Protein AF-A0A0A0I8R9-F1 (afdb_monomer_lite)

Structure (mmCIF, N/CA/C/O backbone):
data_AF-A0A0A0I8R9-F1
#
_entry.id   AF-A0A0A0I8R9-F1
#
loop_
_atom_site.group_PDB
_atom_site.id
_atom_site.type_symbol
_atom_site.label_atom_id
_atom_site.label_alt_id
_atom_site.label_comp_id
_atom_site.label_asym_id
_atom_site.label_entity_id
_atom_site.label_seq_id
_atom_site.pdbx_PDB_ins_code
_atom_site.Cartn_x
_atom_site.Cartn_y
_atom_site.Cartn_z
_atom_site.occupancy
_atom_site.B_iso_or_equiv
_atom_site.auth_seq_id
_atom_site.auth_comp_id
_atom_site.auth_asym_id
_atom_site.auth_atom_id
_atom_site.pdbx_PDB_model_num
ATOM 1 N N . MET A 1 1 ? 13.827 -0.557 -11.869 1.00 78.62 1 MET A N 1
ATOM 2 C CA . MET A 1 1 ? 14.032 0.876 -11.549 1.00 78.62 1 MET A CA 1
ATOM 3 C C . MET A 1 1 ? 14.082 0.962 -10.042 1.00 78.62 1 MET A C 1
ATOM 5 O O . MET A 1 1 ? 13.278 0.290 -9.416 1.00 78.62 1 MET A O 1
ATOM 9 N N . ILE A 1 2 ? 15.033 1.689 -9.461 1.00 83.56 2 ILE A N 1
ATOM 10 C CA . ILE A 1 2 ? 15.090 1.843 -8.002 1.00 83.56 2 ILE A CA 1
ATOM 11 C C . ILE A 1 2 ? 14.345 3.127 -7.663 1.00 83.56 2 ILE A C 1
ATOM 13 O O . ILE A 1 2 ? 14.690 4.181 -8.197 1.00 83.56 2 ILE A O 1
ATOM 17 N N . LEU A 1 3 ? 13.314 3.021 -6.829 1.00 84.06 3 LEU A N 1
ATOM 18 C CA . LEU A 1 3 ? 12.547 4.169 -6.363 1.00 84.06 3 LEU A CA 1
ATOM 19 C C . LEU A 1 3 ? 13.325 4.876 -5.252 1.00 84.06 3 LEU A C 1
ATOM 21 O O . LEU A 1 3 ? 13.941 4.241 -4.391 1.00 84.06 3 LEU A O 1
ATOM 25 N N . SER A 1 4 ? 13.277 6.202 -5.232 1.00 90.94 4 SER A N 1
ATOM 26 C CA . SER A 1 4 ? 13.770 6.974 -4.096 1.00 90.94 4 SER A CA 1
ATOM 27 C C . SER A 1 4 ? 12.922 6.709 -2.848 1.00 90.94 4 SER A C 1
ATOM 29 O O . SER A 1 4 ? 11.755 6.318 -2.922 1.00 90.94 4 SER A O 1
ATOM 31 N N . LEU A 1 5 ? 13.487 6.971 -1.666 1.00 90.50 5 LEU A N 1
ATOM 32 C CA . LEU A 1 5 ? 12.765 6.827 -0.397 1.00 90.50 5 L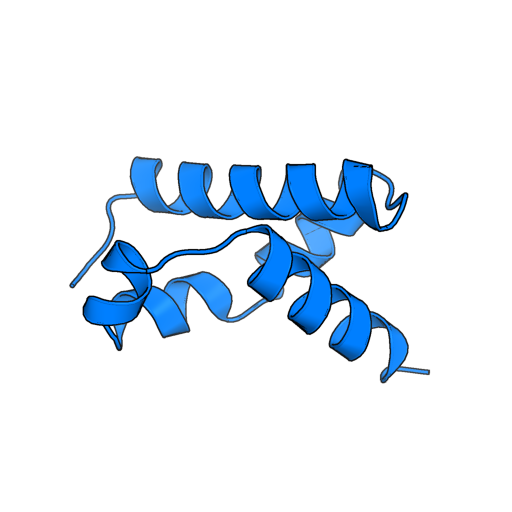EU A CA 1
ATOM 33 C C . LEU A 1 5 ? 11.471 7.660 -0.364 1.00 90.50 5 LEU A C 1
ATOM 35 O O . LEU A 1 5 ? 10.481 7.250 0.238 1.00 90.50 5 LEU A O 1
ATOM 39 N N . GLN A 1 6 ? 11.482 8.828 -1.008 1.00 92.12 6 GLN A N 1
ATOM 40 C CA . GLN A 1 6 ? 10.315 9.697 -1.088 1.00 92.12 6 GLN A CA 1
ATOM 41 C C . GLN A 1 6 ? 9.226 9.101 -1.984 1.00 92.12 6 GLN A C 1
ATOM 43 O O . GLN A 1 6 ? 8.067 9.083 -1.577 1.00 92.12 6 GLN A O 1
ATOM 48 N N . GLU A 1 7 ? 9.589 8.567 -3.151 1.00 90.31 7 GLU A N 1
ATOM 49 C CA . GLU A 1 7 ? 8.636 7.908 -4.052 1.00 90.31 7 GLU A CA 1
ATOM 50 C C . GLU A 1 7 ? 8.006 6.680 -3.393 1.00 90.31 7 GLU A C 1
ATOM 52 O O . GLU A 1 7 ? 6.787 6.530 -3.430 1.00 90.31 7 GLU A O 1
ATOM 57 N N . LYS A 1 8 ? 8.806 5.850 -2.707 1.00 91.88 8 LYS A N 1
ATOM 58 C CA . LYS A 1 8 ? 8.303 4.686 -1.954 1.00 91.88 8 LYS A CA 1
ATOM 59 C C . LYS A 1 8 ? 7.202 5.092 -0.976 1.00 91.88 8 LYS A C 1
ATOM 61 O O . LYS A 1 8 ? 6.089 4.581 -1.056 1.00 91.88 8 LYS A O 1
ATOM 66 N N . LYS A 1 9 ? 7.475 6.107 -0.151 1.00 92.94 9 LYS A N 1
ATOM 67 C CA . LYS A 1 9 ? 6.498 6.650 0.802 1.00 92.94 9 LYS A CA 1
ATOM 68 C C . LYS A 1 9 ? 5.257 7.228 0.127 1.00 92.94 9 LYS A C 1
ATOM 70 O O . LYS A 1 9 ? 4.169 7.155 0.689 1.00 92.94 9 LYS A O 1
ATOM 75 N N . GLN A 1 10 ? 5.395 7.842 -1.048 1.00 93.31 10 GLN A N 1
ATOM 76 C CA . GLN A 1 10 ? 4.241 8.357 -1.785 1.00 93.31 10 GLN A CA 1
ATOM 77 C C . GLN A 1 10 ? 3.334 7.222 -2.261 1.00 93.31 10 GLN A C 1
ATOM 79 O O . GLN A 1 10 ? 2.135 7.272 -1.995 1.00 93.31 10 GLN A O 1
ATOM 84 N N . PHE A 1 11 ? 3.896 6.179 -2.878 1.00 92.69 11 PHE A N 1
ATOM 85 C CA . PHE A 1 11 ? 3.128 5.008 -3.307 1.00 92.69 11 PHE A CA 1
ATOM 86 C C . PHE A 1 11 ? 2.434 4.315 -2.135 1.00 92.69 11 PHE A C 1
ATOM 88 O O . PHE A 1 11 ? 1.244 4.014 -2.221 1.00 92.69 11 PHE A O 1
ATOM 95 N N . GLU A 1 12 ? 3.141 4.124 -1.022 1.00 93.81 12 GLU A N 1
ATOM 96 C CA . GLU A 1 12 ? 2.567 3.566 0.205 1.00 93.81 12 GLU A CA 1
ATOM 97 C C . GLU A 1 12 ? 1.390 4.406 0.706 1.00 93.81 12 GLU A C 1
ATOM 99 O O . GLU A 1 12 ? 0.303 3.871 0.921 1.00 93.81 12 GLU A O 1
ATOM 104 N N . ASN A 1 13 ? 1.558 5.727 0.809 1.00 95.12 13 ASN A N 1
ATOM 105 C CA . ASN A 1 13 ? 0.493 6.625 1.257 1.00 95.12 13 ASN A CA 1
ATOM 106 C C . ASN A 1 13 ? -0.735 6.595 0.339 1.00 95.12 13 ASN A C 1
ATOM 108 O O . ASN A 1 13 ? -1.858 6.641 0.839 1.00 95.12 13 ASN A O 1
ATOM 112 N N . TYR A 1 14 ? -0.553 6.492 -0.982 1.00 95.00 14 TYR A N 1
ATOM 113 C CA . TYR A 1 14 ? -1.682 6.373 -1.906 1.00 95.00 14 TYR A CA 1
ATOM 114 C C . TYR A 1 14 ? -2.507 5.115 -1.627 1.00 95.00 14 TYR A C 1
ATOM 116 O O . TYR A 1 14 ? -3.732 5.194 -1.540 1.00 95.00 14 TYR A O 1
ATOM 124 N N . VAL A 1 15 ? -1.855 3.969 -1.412 1.00 94.94 15 VAL A N 1
ATOM 125 C CA . VAL A 1 15 ? -2.564 2.719 -1.095 1.00 94.94 15 VAL A CA 1
ATOM 126 C C . VAL A 1 15 ? -3.174 2.748 0.302 1.00 94.94 15 VAL A C 1
ATOM 128 O O . VAL A 1 15 ? -4.307 2.302 0.468 1.00 94.94 15 VAL A O 1
ATOM 131 N N . VAL A 1 16 ? -2.476 3.306 1.297 1.00 95.44 16 VAL A N 1
ATOM 132 C CA . VAL A 1 16 ? -3.007 3.490 2.659 1.00 95.44 16 VAL A CA 1
ATOM 133 C C . VAL A 1 16 ? -4.295 4.310 2.625 1.00 95.44 16 VAL A C 1
ATOM 135 O O . VAL A 1 16 ? -5.294 3.894 3.209 1.00 95.44 16 VAL A O 1
ATOM 138 N N . ASN A 1 17 ? -4.310 5.430 1.900 1.00 95.62 17 ASN A N 1
ATOM 139 C CA . ASN A 1 17 ? -5.510 6.253 1.760 1.00 95.62 17 ASN A CA 1
ATOM 140 C C . ASN A 1 17 ? -6.642 5.474 1.078 1.00 95.62 17 ASN A C 1
ATOM 142 O O . ASN A 1 17 ? -7.751 5.437 1.607 1.00 95.62 17 ASN A O 1
ATOM 146 N N . SER A 1 18 ? -6.363 4.760 -0.019 1.00 96.06 18 SER A N 1
ATOM 147 C CA . SER A 1 18 ? -7.366 3.912 -0.676 1.00 96.06 18 SER A CA 1
ATOM 148 C C . SER A 1 18 ? -7.901 2.798 0.241 1.00 96.06 18 SER A C 1
ATOM 150 O O . SER A 1 18 ? -9.091 2.492 0.199 1.00 96.06 18 SER A O 1
ATOM 152 N N . LEU A 1 19 ? -7.072 2.208 1.108 1.00 93.69 19 LEU A N 1
ATOM 153 C CA . LEU A 1 19 ? -7.499 1.218 2.105 1.00 93.69 19 LEU A CA 1
ATOM 154 C C . LEU A 1 19 ? -8.423 1.825 3.170 1.00 93.69 19 LEU A C 1
ATOM 156 O O . LEU A 1 19 ? -9.415 1.200 3.551 1.00 93.69 19 LEU A O 1
ATOM 160 N N . ILE A 1 20 ? -8.128 3.037 3.638 1.00 94.19 20 ILE A N 1
ATOM 161 C CA . ILE A 1 20 ? -8.970 3.748 4.607 1.00 94.19 20 ILE A CA 1
ATOM 162 C C . ILE A 1 20 ? -10.312 4.120 3.963 1.00 94.19 20 ILE A C 1
ATOM 164 O O . ILE A 1 20 ? -11.368 3.805 4.509 1.00 94.19 20 ILE A O 1
ATOM 168 N N . GLU A 1 21 ? -10.283 4.739 2.783 1.00 94.19 21 GLU A N 1
ATOM 169 C CA . GLU A 1 21 ? -11.474 5.275 2.117 1.00 94.19 21 GLU A CA 1
ATOM 170 C C . GLU A 1 21 ? -12.397 4.183 1.567 1.00 94.19 21 GLU A C 1
ATOM 172 O O . GLU A 1 21 ? -13.613 4.259 1.733 1.00 94.19 21 GLU A O 1
ATOM 177 N N . ARG A 1 22 ? -11.840 3.156 0.910 1.00 92.62 22 ARG A N 1
ATOM 178 C CA . ARG A 1 22 ? -12.634 2.131 0.207 1.00 92.62 22 ARG A CA 1
ATOM 179 C C . ARG A 1 22 ? -12.949 0.907 1.059 1.00 92.62 22 ARG A C 1
ATOM 181 O O . ARG A 1 22 ? -13.945 0.237 0.802 1.00 92.62 22 ARG A O 1
ATOM 188 N N . TYR A 1 23 ? -12.110 0.600 2.047 1.00 90.31 23 TYR A N 1
ATOM 189 C CA . TYR A 1 23 ? -12.220 -0.626 2.844 1.00 90.31 23 TYR A CA 1
ATOM 190 C C . TYR A 1 23 ? -12.394 -0.362 4.345 1.00 90.31 23 TYR A C 1
ATOM 192 O O . TYR A 1 23 ? -12.445 -1.316 5.123 1.00 90.31 23 TYR A O 1
ATOM 200 N N . SER A 1 24 ? -12.509 0.909 4.751 1.00 90.50 24 SER A N 1
ATOM 201 C CA . SER A 1 24 ? -12.751 1.335 6.137 1.00 90.50 24 SER A CA 1
ATOM 202 C C . SER A 1 24 ? -11.738 0.774 7.141 1.00 90.50 24 SER A C 1
ATOM 204 O O . SER A 1 24 ? -12.066 0.536 8.305 1.00 90.50 24 SER A O 1
ATOM 206 N N . TYR A 1 25 ? -10.496 0.545 6.705 1.00 91.19 25 TYR A N 1
ATOM 207 C CA . TYR A 1 25 ? -9.417 0.185 7.620 1.00 91.19 25 TYR A CA 1
ATOM 208 C C . TYR A 1 25 ? -9.036 1.383 8.495 1.00 91.19 25 TYR A C 1
ATOM 210 O O . TYR A 1 25 ? -9.073 2.533 8.057 1.00 91.19 25 TYR A O 1
ATOM 218 N N . THR A 1 26 ? -8.619 1.116 9.734 1.00 92.88 26 THR A N 1
ATOM 219 C CA . THR A 1 26 ? -7.941 2.134 10.543 1.00 92.88 26 THR A CA 1
ATOM 220 C C . THR A 1 26 ? -6.606 2.482 9.896 1.00 92.88 26 THR A C 1
ATOM 222 O O . THR A 1 26 ? -5.993 1.644 9.232 1.00 92.88 26 THR A O 1
ATOM 225 N N . LYS A 1 27 ? -6.127 3.710 10.114 1.00 92.50 27 LYS A N 1
ATOM 226 C CA . LYS A 1 27 ? -4.835 4.154 9.577 1.00 92.50 27 LYS A CA 1
ATOM 227 C C . LYS A 1 27 ? -3.700 3.197 9.953 1.00 92.50 27 LYS A C 1
ATOM 229 O O . LYS A 1 27 ? -2.926 2.816 9.088 1.00 92.50 27 LYS A O 1
ATOM 234 N N . GLU A 1 28 ? -3.654 2.771 11.212 1.00 92.38 28 GLU A N 1
ATOM 235 C CA . GLU A 1 28 ? -2.654 1.827 11.727 1.00 92.38 28 GLU A CA 1
ATOM 236 C C . GLU A 1 28 ? -2.687 0.498 10.965 1.00 92.38 28 GLU A C 1
ATOM 238 O O . GLU A 1 28 ? -1.664 0.052 10.457 1.00 92.38 28 GLU A O 1
ATOM 243 N N . LYS A 1 29 ? -3.878 -0.087 10.789 1.00 90.62 29 LYS A N 1
ATOM 244 C CA . LYS A 1 29 ? -4.040 -1.356 10.074 1.00 90.62 29 LYS A CA 1
ATOM 245 C C . LYS A 1 29 ? -3.750 -1.229 8.579 1.00 90.62 29 LYS A C 1
ATOM 247 O O . LYS A 1 29 ? -3.205 -2.147 7.977 1.00 90.62 29 LYS A O 1
ATOM 252 N N . ALA A 1 30 ? -4.117 -0.108 7.962 1.00 92.44 30 ALA A N 1
ATOM 253 C CA . ALA A 1 30 ? -3.806 0.160 6.562 1.00 92.44 30 ALA A CA 1
ATOM 254 C C . ALA A 1 30 ? -2.292 0.303 6.341 1.00 92.44 30 ALA A C 1
ATOM 256 O O . ALA A 1 30 ? -1.769 -0.263 5.383 1.00 92.44 30 ALA A O 1
ATOM 257 N N . MET A 1 31 ? -1.592 1.005 7.241 1.00 93.00 31 MET A N 1
ATOM 258 C CA . MET A 1 31 ? -0.131 1.113 7.215 1.00 93.00 31 MET A CA 1
ATOM 259 C C . MET A 1 31 ? 0.524 -0.254 7.403 1.00 93.00 31 MET A C 1
ATOM 261 O O . MET A 1 31 ? 1.338 -0.635 6.573 1.00 93.00 31 MET A O 1
ATOM 265 N N . GLU A 1 32 ? 0.092 -1.038 8.393 1.00 92.69 32 GLU A N 1
ATOM 266 C CA . GLU A 1 32 ? 0.586 -2.402 8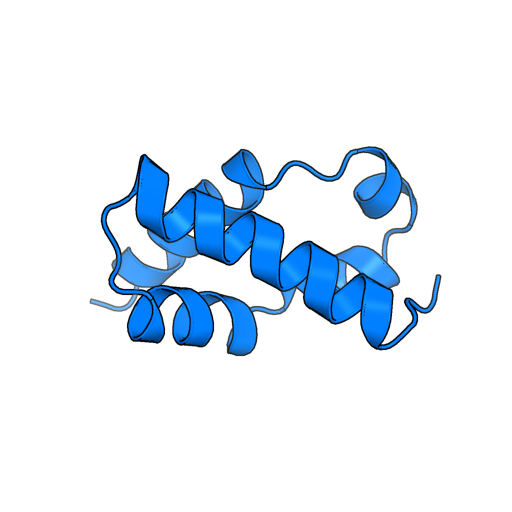.621 1.00 92.69 32 GLU A CA 1
ATOM 267 C C . GLU A 1 32 ? 0.429 -3.280 7.364 1.00 92.69 32 GLU A C 1
ATOM 269 O O . GLU A 1 32 ? 1.374 -3.928 6.917 1.00 92.69 32 GLU A O 1
ATOM 274 N N . ILE A 1 33 ? -0.749 -3.269 6.730 1.00 91.69 33 ILE A N 1
ATOM 275 C CA . ILE A 1 33 ? -1.011 -4.042 5.505 1.00 91.69 33 ILE A CA 1
ATOM 276 C C . ILE A 1 33 ? -0.042 -3.664 4.376 1.00 91.69 33 ILE A C 1
ATOM 278 O O . ILE A 1 33 ? 0.404 -4.544 3.636 1.00 91.69 33 ILE A O 1
ATOM 282 N N . VAL A 1 34 ? 0.255 -2.373 4.222 1.00 92.25 34 VAL A N 1
ATOM 283 C CA . VAL A 1 34 ? 1.134 -1.864 3.165 1.00 92.25 34 VAL A CA 1
ATOM 284 C C . VAL A 1 34 ? 2.608 -2.122 3.494 1.00 92.25 34 VAL A C 1
ATOM 286 O O . VAL A 1 34 ? 3.323 -2.611 2.622 1.00 92.25 34 VAL A O 1
ATOM 289 N N . GLU A 1 35 ? 3.050 -1.900 4.733 1.00 89.56 35 GLU A N 1
ATOM 290 C CA . GLU A 1 35 ? 4.426 -2.157 5.192 1.00 89.56 35 GLU A CA 1
ATOM 291 C C . GLU A 1 35 ? 4.793 -3.645 5.122 1.00 89.56 35 GLU A C 1
ATOM 293 O O . GLU A 1 35 ? 5.906 -4.004 4.741 1.00 89.56 35 GLU A O 1
ATOM 298 N N . HIS A 1 36 ? 3.844 -4.534 5.426 1.00 88.44 36 HIS A N 1
ATOM 299 C CA . HIS A 1 36 ? 4.027 -5.980 5.283 1.00 88.44 36 HIS A CA 1
ATOM 300 C C . HIS A 1 36 ? 3.800 -6.491 3.851 1.00 88.44 36 HIS A C 1
ATOM 302 O O . HIS A 1 36 ? 3.864 -7.702 3.606 1.00 88.44 36 HIS A O 1
ATOM 308 N N . SER A 1 37 ? 3.518 -5.604 2.894 1.00 88.19 37 SER A N 1
ATOM 309 C CA . SER A 1 37 ? 3.350 -5.976 1.494 1.00 88.19 37 SER A CA 1
ATOM 310 C C . SER A 1 37 ? 4.669 -5.938 0.727 1.00 88.19 37 SER A C 1
ATOM 312 O O . SER A 1 37 ? 5.530 -5.099 0.957 1.00 88.19 37 SER A O 1
ATOM 314 N N . SER A 1 38 ? 4.793 -6.794 -0.285 1.00 88.69 38 SER A N 1
ATOM 315 C CA . SER A 1 38 ? 5.889 -6.726 -1.263 1.00 88.69 38 SER A CA 1
ATOM 316 C C . SER A 1 38 ? 5.608 -5.720 -2.389 1.00 88.69 38 SER A C 1
ATOM 318 O O . SER A 1 38 ? 6.149 -5.865 -3.482 1.00 88.69 38 SER A O 1
ATOM 320 N N . MET A 1 39 ? 4.715 -4.741 -2.179 1.00 91.50 39 MET A N 1
ATOM 321 C CA . MET A 1 39 ? 4.268 -3.824 -3.235 1.00 91.50 39 MET A CA 1
ATOM 322 C C . MET A 1 39 ? 5.440 -3.055 -3.842 1.00 91.50 39 MET A C 1
ATOM 324 O O . MET A 1 39 ? 5.604 -3.056 -5.059 1.00 91.50 39 MET A O 1
ATOM 328 N N . ILE A 1 40 ? 6.268 -2.430 -3.004 1.00 90.94 40 ILE A N 1
ATOM 329 C CA . ILE A 1 40 ? 7.424 -1.659 -3.468 1.00 90.94 40 ILE A CA 1
ATOM 330 C C . ILE A 1 40 ? 8.402 -2.553 -4.232 1.00 90.94 40 ILE A C 1
ATOM 332 O O . ILE A 1 40 ? 8.824 -2.187 -5.327 1.00 90.94 40 ILE A O 1
ATOM 336 N N . ASP A 1 41 ? 8.684 -3.755 -3.726 1.00 90.12 41 ASP A N 1
ATOM 337 C CA . ASP A 1 41 ? 9.555 -4.711 -4.416 1.00 90.12 41 ASP A CA 1
ATOM 338 C C . ASP A 1 41 ? 8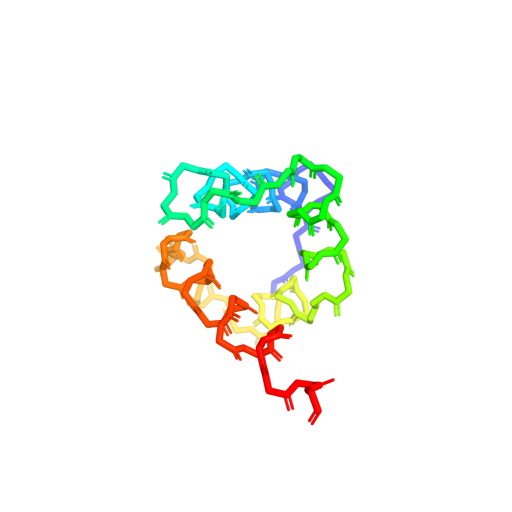.991 -5.115 -5.788 1.00 90.12 41 ASP A C 1
ATOM 340 O O . ASP A 1 41 ? 9.742 -5.280 -6.751 1.00 90.12 41 ASP A O 1
ATOM 344 N N . GLU A 1 42 ? 7.669 -5.292 -5.896 1.00 90.06 42 GLU A N 1
ATOM 345 C CA . GLU A 1 42 ? 6.987 -5.600 -7.158 1.00 90.06 42 GLU A CA 1
ATOM 346 C C . GLU A 1 42 ? 7.054 -4.423 -8.147 1.00 90.06 42 GLU A C 1
ATOM 348 O O . GLU A 1 42 ? 7.220 -4.657 -9.346 1.00 90.06 42 GLU A O 1
ATOM 353 N N . LEU A 1 43 ? 6.963 -3.178 -7.666 1.00 88.50 43 LEU A N 1
ATOM 354 C CA . LEU A 1 43 ? 7.083 -1.969 -8.488 1.00 88.50 43 LEU A CA 1
ATOM 355 C C . LEU A 1 43 ? 8.520 -1.748 -8.981 1.00 88.50 43 LEU A C 1
ATOM 357 O O . LEU A 1 43 ? 8.732 -1.416 -10.145 1.00 88.50 43 LEU A O 1
ATOM 361 N N . GLU A 1 44 ? 9.524 -1.980 -8.135 1.00 88.19 44 GLU A N 1
ATOM 36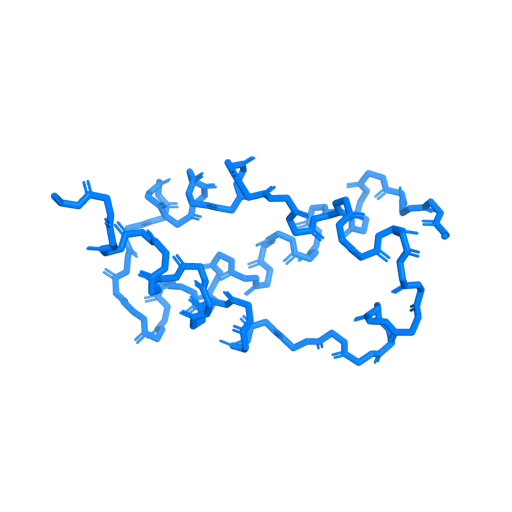2 C CA . GLU A 1 44 ? 10.931 -1.799 -8.513 1.00 88.19 44 GLU A CA 1
ATOM 363 C C . GLU A 1 44 ? 11.407 -2.835 -9.545 1.00 88.19 44 GLU A C 1
ATOM 365 O O . GLU A 1 44 ? 12.194 -2.510 -10.451 1.00 88.19 44 GLU A O 1
ATOM 370 N N . LYS A 1 45 ? 10.905 -4.073 -9.430 1.00 90.00 45 LYS A N 1
ATOM 371 C CA . LYS A 1 45 ? 11.191 -5.182 -10.355 1.00 90.00 45 LYS A CA 1
ATOM 372 C C . LYS A 1 45 ? 10.521 -5.022 -11.716 1.00 90.00 45 LY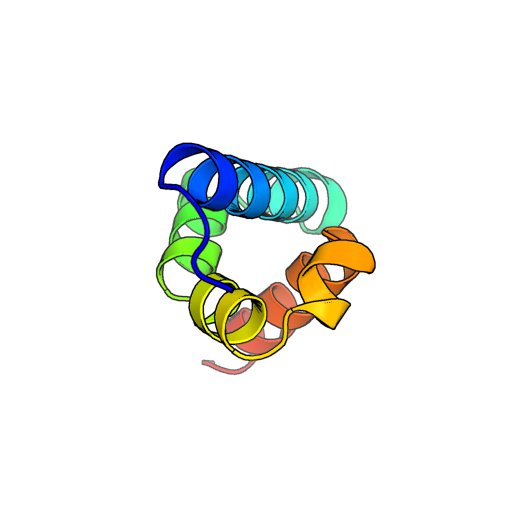S A C 1
ATOM 374 O O . LYS A 1 45 ? 11.036 -5.557 -12.694 1.00 90.00 45 LYS A O 1
ATOM 379 N N . ASP A 1 46 ? 9.408 -4.297 -11.786 1.00 87.19 46 ASP A N 1
ATOM 380 C CA . ASP A 1 46 ? 8.598 -4.159 -12.996 1.00 87.19 46 ASP A CA 1
ATOM 381 C C . ASP A 1 46 ? 8.267 -2.679 -13.257 1.00 87.19 46 ASP A C 1
ATOM 383 O O . ASP A 1 46 ? 7.179 -2.206 -12.920 1.00 87.19 46 ASP A O 1
ATOM 387 N N . PRO A 1 47 ? 9.211 -1.919 -13.850 1.00 80.94 47 PRO A N 1
ATOM 388 C CA . PRO A 1 47 ? 9.079 -0.475 -14.035 1.00 80.94 47 PRO A CA 1
ATOM 389 C C . PRO A 1 47 ? 7.795 -0.020 -14.752 1.00 80.94 47 PRO A C 1
ATOM 391 O O . PRO A 1 47 ? 7.242 1.004 -14.351 1.00 80.94 47 PRO A O 1
ATOM 394 N N . PRO A 1 48 ? 7.258 -0.748 -15.755 1.00 86.25 48 PRO A N 1
ATOM 395 C CA . PRO A 1 48 ? 5.941 -0.449 -16.315 1.00 86.25 48 PRO A CA 1
ATOM 396 C C . PRO A 1 48 ? 4.821 -0.324 -15.272 1.00 86.25 48 PRO A C 1
ATOM 398 O O . PRO A 1 48 ? 3.947 0.525 -15.427 1.00 86.25 48 PRO A O 1
ATOM 401 N N . LYS A 1 49 ? 4.848 -1.097 -14.178 1.00 84.12 49 LYS A N 1
ATOM 402 C CA . LYS A 1 49 ? 3.827 -1.011 -13.118 1.00 84.12 49 LYS A CA 1
ATOM 403 C C . LYS A 1 49 ? 3.873 0.287 -12.324 1.00 84.12 49 LYS A C 1
ATOM 405 O O . LYS A 1 49 ? 2.866 0.649 -11.730 1.00 84.12 49 LYS A O 1
ATOM 410 N N . ILE A 1 50 ? 5.009 0.984 -12.317 1.00 85.12 50 ILE A N 1
ATOM 411 C CA . ILE A 1 50 ? 5.116 2.328 -11.735 1.00 85.12 50 ILE A CA 1
ATOM 412 C C . ILE A 1 50 ? 4.314 3.313 -12.594 1.00 85.12 50 ILE A C 1
ATOM 414 O O . ILE A 1 50 ? 3.593 4.155 -12.070 1.00 85.12 50 ILE A O 1
ATOM 418 N N . MET A 1 51 ? 4.405 3.180 -13.921 1.00 84.06 51 MET A N 1
ATOM 419 C CA . MET A 1 51 ? 3.720 4.059 -14.873 1.00 84.06 51 MET A CA 1
ATOM 420 C C . MET A 1 51 ? 2.202 3.830 -14.896 1.00 84.06 51 MET A C 1
ATOM 422 O O . MET A 1 51 ? 1.440 4.776 -15.066 1.00 84.06 51 MET A O 1
ATOM 426 N N . TYR A 1 52 ? 1.772 2.584 -14.677 1.00 86.56 52 TYR A N 1
ATOM 427 C CA . TYR A 1 52 ? 0.364 2.190 -14.552 1.00 86.56 52 TYR A CA 1
ATOM 428 C C . TYR A 1 52 ? -0.044 1.949 -13.094 1.00 86.56 52 TYR A C 1
ATOM 430 O O . TYR A 1 52 ? -0.862 1.072 -12.811 1.00 86.56 52 TYR A O 1
ATOM 438 N N . PHE A 1 53 ? 0.567 2.673 -12.156 1.00 90.81 53 PHE A N 1
ATOM 439 C CA . PHE A 1 53 ? 0.273 2.492 -10.743 1.00 90.81 53 PHE A CA 1
ATOM 440 C C . PHE A 1 53 ? -1.175 2.893 -10.433 1.00 90.81 53 PHE A C 1
ATOM 442 O O . PHE A 1 53 ? -1.576 4.034 -10.652 1.00 90.81 53 PHE A O 1
ATOM 449 N N . ASP A 1 54 ? -1.932 1.950 -9.875 1.00 92.25 54 ASP A N 1
ATOM 450 C CA . ASP A 1 54 ? -3.310 2.144 -9.430 1.00 92.25 54 ASP A CA 1
ATOM 451 C C . ASP A 1 54 ? -3.423 1.769 -7.947 1.00 92.25 54 ASP A C 1
ATOM 453 O O . ASP A 1 54 ? -3.307 0.598 -7.561 1.00 92.25 54 ASP A O 1
ATOM 457 N N . SER A 1 55 ? -3.636 2.778 -7.101 1.00 92.19 55 SER A N 1
ATOM 458 C CA . SER A 1 55 ? -3.741 2.587 -5.657 1.00 92.19 55 SER A CA 1
ATOM 459 C C . SER A 1 55 ? -4.993 1.815 -5.247 1.00 92.19 55 SER A C 1
ATOM 461 O O . SER A 1 55 ? -4.950 1.092 -4.250 1.00 92.19 55 SER A O 1
ATOM 463 N N . GLU A 1 56 ? -6.088 1.904 -6.008 1.00 92.62 56 GLU A N 1
ATOM 464 C CA . GLU A 1 56 ? -7.316 1.163 -5.725 1.00 92.62 56 GLU A CA 1
ATOM 465 C C . GLU A 1 56 ? -7.143 -0.323 -6.036 1.00 92.62 56 GLU A C 1
ATOM 467 O O . GLU A 1 56 ? -7.551 -1.172 -5.234 1.00 92.62 56 GLU A O 1
ATOM 472 N N . PHE A 1 57 ? -6.471 -0.648 -7.147 1.00 92.69 57 PHE A N 1
ATOM 473 C CA . PHE A 1 57 ? -6.101 -2.025 -7.476 1.00 92.69 57 PHE A CA 1
ATOM 474 C C . PHE A 1 57 ? -5.252 -2.655 -6.364 1.00 92.69 57 PHE A C 1
ATOM 476 O O . PHE A 1 57 ? -5.549 -3.758 -5.890 1.00 92.69 57 PHE A O 1
ATOM 483 N N . TRP A 1 58 ? -4.216 -1.947 -5.904 1.00 92.69 58 TRP A N 1
ATOM 484 C CA . TRP A 1 58 ? -3.365 -2.426 -4.816 1.00 92.69 58 TRP A CA 1
ATOM 485 C C . TRP A 1 58 ? -4.128 -2.553 -3.500 1.00 92.69 58 TRP A C 1
ATOM 487 O O . TRP A 1 58 ? -4.027 -3.593 -2.851 1.00 92.69 58 TRP A O 1
ATOM 497 N N . ALA A 1 59 ? -4.949 -1.568 -3.132 1.00 93.06 59 ALA A N 1
ATOM 498 C CA . ALA A 1 59 ? -5.781 -1.637 -1.933 1.00 93.06 59 ALA A CA 1
ATOM 499 C C . ALA A 1 59 ? -6.734 -2.842 -1.972 1.00 93.06 59 ALA A C 1
ATOM 501 O O . ALA A 1 59 ? -6.861 -3.567 -0.985 1.00 93.06 59 ALA A O 1
ATOM 502 N N . SER A 1 60 ? -7.337 -3.122 -3.132 1.00 93.12 60 SER A N 1
ATOM 503 C CA . SER A 1 60 ? -8.181 -4.300 -3.338 1.00 93.12 60 SER A CA 1
ATOM 504 C C . SER A 1 60 ? -7.416 -5.604 -3.150 1.00 93.12 60 SER A C 1
ATOM 506 O O . SER A 1 60 ? -7.805 -6.458 -2.345 1.00 93.12 60 SER A O 1
ATOM 508 N N . ARG A 1 61 ? -6.274 -5.736 -3.833 1.00 91.94 61 ARG A N 1
ATOM 509 C CA . ARG A 1 61 ? -5.416 -6.922 -3.754 1.00 91.94 61 ARG A CA 1
ATOM 510 C C . ARG A 1 61 ? -4.919 -7.165 -2.328 1.00 91.94 61 ARG A C 1
ATOM 512 O O . ARG A 1 61 ? -4.932 -8.305 -1.860 1.00 91.94 61 ARG A O 1
ATOM 519 N N . LEU A 1 62 ? -4.481 -6.115 -1.636 1.00 90.56 62 LEU A N 1
ATOM 520 C CA . LEU A 1 62 ? -3.972 -6.205 -0.270 1.00 90.56 62 LEU A CA 1
ATOM 521 C C . LEU A 1 62 ? -5.086 -6.495 0.741 1.00 90.56 62 LEU A C 1
ATOM 523 O O . LEU A 1 62 ? -4.902 -7.354 1.604 1.00 90.56 62 LEU A O 1
ATOM 527 N N . SER A 1 63 ? -6.264 -5.880 0.595 1.00 87.94 63 SER A N 1
ATOM 528 C CA . SER A 1 63 ? -7.430 -6.186 1.434 1.00 87.94 63 SER A CA 1
ATOM 529 C C . SER A 1 63 ? -7.859 -7.649 1.293 1.00 87.94 63 SER A C 1
ATOM 531 O O . SER A 1 63 ? -8.094 -8.327 2.295 1.00 87.94 63 SER A O 1
ATOM 533 N N . ALA A 1 64 ? -7.896 -8.178 0.065 1.00 86.88 64 ALA A N 1
ATOM 534 C CA . ALA A 1 64 ? -8.235 -9.577 -0.183 1.00 86.88 64 ALA A CA 1
ATOM 535 C C . ALA A 1 64 ? -7.225 -10.541 0.467 1.00 86.88 64 ALA A C 1
ATOM 537 O O . ALA A 1 64 ? -7.620 -11.510 1.114 1.00 86.88 64 ALA A O 1
ATOM 538 N N . ARG A 1 65 ? -5.919 -10.251 0.368 1.00 80.75 65 ARG A N 1
ATOM 539 C CA . ARG A 1 65 ? -4.863 -11.047 1.024 1.00 80.75 65 ARG A CA 1
ATOM 540 C C . ARG A 1 65 ? -4.914 -10.968 2.548 1.00 80.75 65 ARG A C 1
ATOM 542 O O . ARG A 1 65 ? -4.664 -11.972 3.208 1.00 80.75 65 ARG A O 1
ATOM 549 N N . SER A 1 66 ? -5.268 -9.810 3.102 1.00 72.62 66 SER A N 1
ATOM 550 C CA . SER A 1 66 ? -5.484 -9.622 4.541 1.00 72.62 66 SER A CA 1
ATOM 551 C C . SER A 1 66 ? -6.616 -10.507 5.077 1.00 72.62 66 SER A C 1
ATOM 553 O O . SER A 1 66 ? -6.531 -10.953 6.218 1.00 72.62 66 SER A O 1
ATOM 555 N N . LYS A 1 67 ? -7.662 -10.760 4.281 1.00 65.12 67 LYS A N 1
ATOM 556 C CA . LYS A 1 67 ? -8.818 -11.588 4.670 1.00 65.12 67 LYS A CA 1
ATOM 557 C C . LYS A 1 67 ? -8.578 -13.094 4.523 1.00 65.12 67 LYS A C 1
ATOM 559 O O . LYS A 1 67 ? -9.300 -13.876 5.122 1.00 65.12 67 LYS A O 1
ATOM 564 N N . LEU A 1 68 ? -7.577 -13.500 3.739 1.00 58.44 68 LEU A N 1
ATOM 565 C CA . LEU A 1 68 ? -7.234 -14.909 3.503 1.00 58.44 68 LEU A CA 1
ATOM 566 C C . LEU A 1 68 ? -6.386 -15.541 4.619 1.00 58.44 68 LEU A C 1
ATOM 568 O O . LEU A 1 68 ? -6.207 -16.752 4.614 1.00 58.44 68 LEU A O 1
ATOM 572 N N . LYS A 1 69 ? -5.861 -14.752 5.567 1.00 51.97 69 LYS A N 1
ATOM 573 C CA . LYS A 1 69 ? -5.113 -15.253 6.739 1.00 51.97 69 LYS A CA 1
ATOM 574 C C . LYS A 1 69 ? -6.017 -15.567 7.951 1.00 51.97 69 LYS A C 1
ATOM 576 O O . LYS A 1 69 ? -5.565 -15.424 9.085 1.00 51.97 69 LYS A O 1
ATOM 581 N N . CYS A 1 70 ? -7.276 -15.938 7.714 1.00 37.59 70 CYS A N 1
ATOM 582 C CA . CYS A 1 70 ? -8.169 -16.467 8.750 1.00 37.59 70 CYS A CA 1
ATOM 583 C C . CYS A 1 70 ? -7.983 -17.975 8.912 1.00 37.59 70 CYS A C 1
ATOM 585 O O . CYS A 1 70 ? -7.881 -18.663 7.873 1.00 37.59 70 CYS A O 1
#

Radius of gyration: 11.6 Å; chains: 1; bounding box: 28×26×28 Å

Organism: NCBI:txid1444289

Secondary structure (DSSP, 8-state):
-PPPHHHHHHHHHHHHHHHHHHH---HHHHHHHHHTS-HHHHHHH-HHHHHT--HHHHHHHHHHHHHTT-

Sequence (70 aa):
MILSLQEKKQFENYVVNSLIERYSYTKEKAMEIVEHSSMIDELEKDPPKIMYFDSEFWASRLSARSKLKC

Foldseek 3Di:
DQDDPVVLVVLLVLLLVLLCVVVVDDSVVSSVLSVPDCVNVVCVVPVVCVVVPDSNVVNVVSV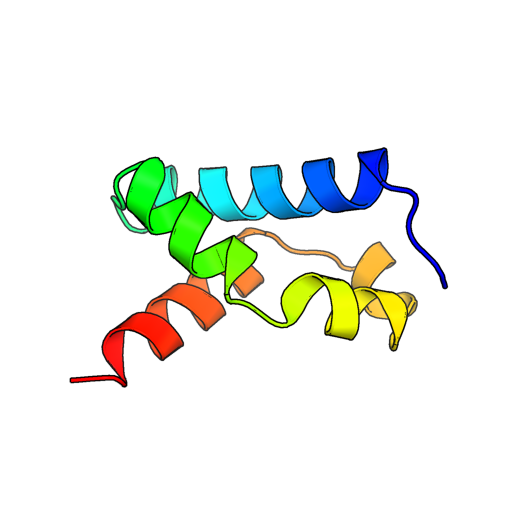VVVVVVD

pLDDT: mean 88.08, std 9.84, range [37.59, 96.06]